Protein AF-A0A2N5A4X9-F1 (afdb_monomer)

Nearest PDB structures (foldseek):
  7xnj-assembly1_C  TM=5.848E-01  e=4.770E+00  Pseudomonas aeruginosa PAO1

Solvent-accessible surface area (backbone atoms only — not comparable to full-atom values): 3264 Å² total; per-residue (Å²): 130,87,50,75,66,55,53,54,49,52,51,54,50,53,44,69,76,32,34,55,69,68,43,61,76,64,69,57,56,72,70,60,48,52,55,30,44,52,51,39,48,52,54,49,53,54,47,50,54,51,34,63,78,68,72,112

pLDDT: mean 83.54, std 6.76, range [59.03, 92.69]

Structure (mmCIF, N/CA/C/O backbone):
data_AF-A0A2N5A4X9-F1
#
_entry.id   AF-A0A2N5A4X9-F1
#
loop_
_atom_site.group_PDB
_atom_site.id
_atom_site.type_symbol
_atom_site.label_atom_id
_atom_site.label_alt_id
_atom_site.label_comp_id
_atom_site.label_asym_id
_atom_site.label_entity_id
_atom_site.label_seq_id
_atom_site.pdbx_PDB_ins_code
_atom_site.Cartn_x
_atom_site.Cartn_y
_atom_site.Cartn_z
_atom_site.occupancy
_atom_site.B_iso_or_equiv
_atom_site.auth_seq_id
_atom_site.auth_comp_id
_atom_site.auth_asym_id
_atom_site.auth_atom_id
_atom_site.pdbx_PDB_model_num
ATOM 1 N N . THR A 1 1 ? -20.307 -0.441 8.146 1.00 62.25 1 THR A N 1
ATOM 2 C CA . THR A 1 1 ? -18.908 -0.004 8.319 1.00 62.25 1 THR A CA 1
ATOM 3 C C . THR A 1 1 ? -18.045 -1.240 8.332 1.00 62.25 1 THR A C 1
ATOM 5 O O . THR A 1 1 ? -18.302 -2.114 9.148 1.00 62.25 1 THR A O 1
ATOM 8 N N . ASP A 1 2 ? -17.087 -1.362 7.410 1.00 74.38 2 ASP A N 1
ATOM 9 C CA . ASP A 1 2 ? -16.168 -2.507 7.423 1.00 74.38 2 ASP A CA 1
ATOM 10 C C . ASP A 1 2 ? -15.370 -2.532 8.725 1.00 74.38 2 ASP A C 1
ATOM 12 O O . ASP A 1 2 ? -14.890 -1.490 9.195 1.00 74.38 2 ASP A O 1
ATOM 16 N N . ASP A 1 3 ? -15.240 -3.719 9.307 1.00 83.12 3 ASP A N 1
ATOM 17 C CA . ASP A 1 3 ? -14.517 -3.943 10.545 1.00 83.12 3 ASP A CA 1
ATOM 18 C C . ASP A 1 3 ? -12.999 -3.884 10.324 1.00 83.12 3 ASP A C 1
ATOM 20 O O . ASP A 1 3 ? -12.464 -3.998 9.216 1.00 83.12 3 ASP A O 1
ATOM 24 N N . ALA A 1 4 ? -12.280 -3.713 11.425 1.00 81.31 4 ALA A N 1
ATOM 25 C CA . ALA A 1 4 ? -10.834 -3.591 11.449 1.00 81.31 4 ALA A CA 1
ATOM 26 C C . ALA A 1 4 ? -10.092 -4.731 10.719 1.00 81.31 4 ALA A C 1
ATOM 28 O O . ALA A 1 4 ? -9.056 -4.500 10.083 1.00 81.31 4 ALA A O 1
ATOM 29 N N . ALA A 1 5 ? -10.610 -5.961 10.795 1.00 85.81 5 ALA A N 1
ATOM 30 C CA . ALA A 1 5 ? -9.997 -7.111 10.145 1.00 85.81 5 ALA A CA 1
ATOM 31 C C . ALA A 1 5 ? -10.205 -7.088 8.625 1.00 85.81 5 ALA A C 1
ATOM 33 O O . ALA A 1 5 ? -9.296 -7.480 7.886 1.00 85.81 5 ALA A O 1
AT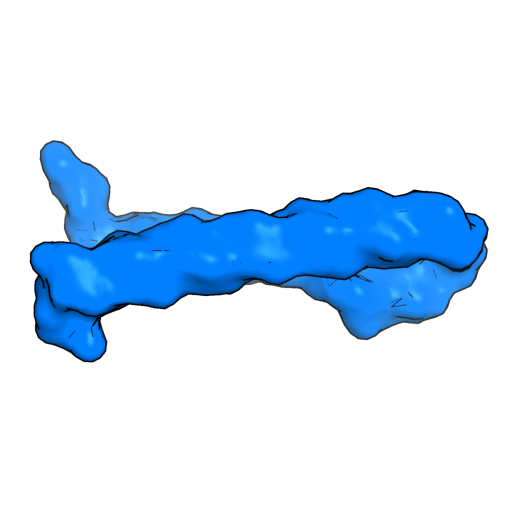OM 34 N N . THR A 1 6 ? -11.349 -6.593 8.146 1.00 87.50 6 THR A N 1
ATOM 35 C CA . THR A 1 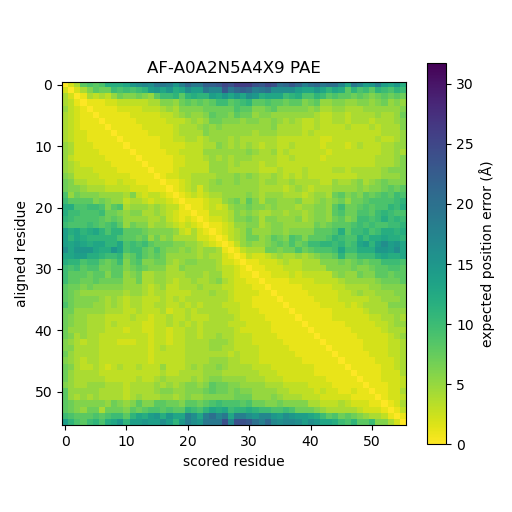6 ? -11.618 -6.417 6.712 1.00 87.50 6 THR A CA 1
ATOM 36 C C . THR A 1 6 ? -10.682 -5.383 6.094 1.00 87.50 6 THR A C 1
ATOM 38 O O . THR A 1 6 ? -10.051 -5.675 5.076 1.00 87.50 6 THR A O 1
ATOM 41 N N . VAL A 1 7 ? -10.461 -4.240 6.757 1.00 85.44 7 VAL A N 1
ATOM 42 C CA . VAL A 1 7 ? -9.520 -3.219 6.256 1.00 85.44 7 VAL A CA 1
ATOM 43 C C . VAL A 1 7 ? -8.080 -3.756 6.229 1.00 85.44 7 VAL A C 1
ATOM 45 O O . VAL A 1 7 ? -7.396 -3.634 5.212 1.00 85.44 7 VAL A O 1
ATOM 48 N N . LYS A 1 8 ? -7.627 -4.449 7.289 1.00 86.44 8 LYS A N 1
ATOM 49 C CA . LYS A 1 8 ? -6.292 -5.089 7.316 1.00 86.44 8 LYS A CA 1
ATOM 50 C C . LYS A 1 8 ? -6.113 -6.115 6.197 1.00 86.44 8 LYS A C 1
ATOM 52 O O . LYS A 1 8 ? -5.016 -6.252 5.655 1.00 86.44 8 LYS A O 1
ATOM 57 N N . ARG A 1 9 ? -7.162 -6.877 5.880 1.00 90.50 9 ARG A N 1
ATOM 58 C CA . ARG A 1 9 ? -7.133 -7.903 4.829 1.00 90.50 9 ARG A CA 1
ATOM 59 C C . ARG A 1 9 ? -7.058 -7.275 3.443 1.00 90.50 9 ARG A C 1
ATOM 61 O O . ARG A 1 9 ? -6.237 -7.711 2.639 1.00 90.50 9 ARG A O 1
ATOM 68 N N . ALA A 1 10 ? -7.861 -6.243 3.192 1.00 89.69 10 ALA A N 1
ATOM 69 C CA . ALA A 1 10 ? -7.828 -5.481 1.948 1.00 89.69 10 ALA A CA 1
ATOM 70 C C . ALA A 1 10 ? -6.451 -4.838 1.723 1.00 89.69 10 ALA A C 1
ATOM 72 O O . ALA A 1 10 ? -5.870 -5.015 0.654 1.00 89.69 10 ALA A O 1
ATOM 73 N N . TYR A 1 11 ? -5.876 -4.208 2.756 1.00 88.69 11 TYR A N 1
ATOM 74 C CA . TYR A 1 11 ? -4.520 -3.650 2.710 1.00 88.69 11 TYR A CA 1
ATOM 75 C C . TYR A 1 11 ? -3.470 -4.704 2.338 1.00 88.69 11 TYR A C 1
ATOM 77 O O . TYR A 1 11 ? -2.701 -4.514 1.398 1.00 88.69 11 TYR A O 1
ATOM 85 N N . ARG A 1 12 ? -3.466 -5.862 3.015 1.00 88.69 12 ARG A N 1
ATOM 86 C CA . ARG A 1 12 ? -2.521 -6.949 2.700 1.00 88.69 12 ARG A CA 1
ATOM 87 C C . ARG A 1 12 ? -2.693 -7.496 1.286 1.00 88.69 12 ARG A C 1
ATOM 89 O O . ARG A 1 12 ? -1.699 -7.872 0.671 1.00 88.69 12 ARG A O 1
ATOM 96 N N . LYS A 1 13 ? -3.928 -7.576 0.781 1.00 90.12 13 LYS A N 1
ATOM 97 C CA . LYS A 1 13 ? -4.205 -8.020 -0.591 1.00 90.12 13 LYS A CA 1
ATOM 98 C C . LYS A 1 13 ? -3.626 -7.031 -1.606 1.00 90.12 13 LYS A C 1
ATOM 100 O O . LYS A 1 13 ? -2.842 -7.443 -2.453 1.00 90.12 13 LYS A O 1
ATOM 105 N N . LEU A 1 14 ? -3.930 -5.742 -1.448 1.00 87.25 14 LEU A N 1
ATOM 106 C CA . LEU A 1 14 ? -3.435 -4.670 -2.316 1.00 87.25 14 LEU A CA 1
ATOM 107 C C . LEU A 1 14 ? -1.903 -4.572 -2.302 1.00 87.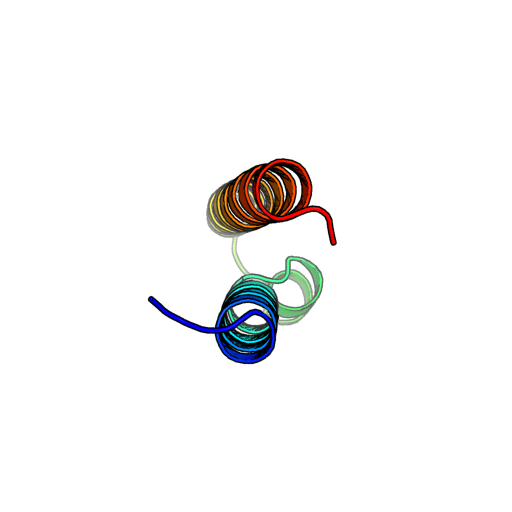25 14 LEU A C 1
ATOM 109 O O . LEU A 1 14 ? -1.277 -4.518 -3.358 1.00 87.25 14 LEU A O 1
ATOM 113 N N . MET A 1 15 ? -1.280 -4.644 -1.122 1.00 86.50 15 MET A N 1
ATOM 114 C CA . MET A 1 15 ? 0.181 -4.675 -1.015 1.00 86.50 15 MET A CA 1
ATOM 115 C C . MET A 1 15 ? 0.775 -5.908 -1.686 1.00 86.50 15 MET A C 1
ATOM 117 O O . MET A 1 15 ? 1.801 -5.801 -2.337 1.00 86.50 15 MET A O 1
ATOM 121 N N . ASN A 1 16 ? 0.136 -7.075 -1.588 1.00 85.69 16 ASN A N 1
ATOM 122 C CA . ASN A 1 16 ? 0.615 -8.281 -2.263 1.00 85.69 16 ASN A CA 1
ATOM 123 C C . ASN A 1 16 ? 0.526 -8.219 -3.792 1.00 85.69 16 ASN A C 1
ATOM 125 O O . ASN A 1 16 ? 1.303 -8.919 -4.444 1.00 85.69 16 ASN A O 1
ATOM 129 N N . GLU A 1 17 ? -0.416 -7.453 -4.340 1.00 83.69 17 GLU A N 1
ATOM 130 C CA . GLU A 1 17 ? -0.600 -7.243 -5.782 1.00 83.69 17 GLU A CA 1
ATOM 131 C C . GLU A 1 17 ? 0.379 -6.199 -6.337 1.00 83.69 17 GLU A C 1
ATOM 133 O O . GLU A 1 17 ? 0.862 -6.345 -7.460 1.00 83.69 17 GLU A O 1
ATOM 138 N N . HIS A 1 18 ? 0.723 -5.190 -5.532 1.00 82.69 18 HIS A N 1
ATOM 139 C CA . HIS A 1 18 ? 1.573 -4.067 -5.938 1.00 82.69 18 HIS A CA 1
ATOM 140 C C . HIS A 1 18 ? 2.970 -4.062 -5.301 1.00 82.69 18 HIS A C 1
ATOM 142 O O . HIS A 1 18 ? 3.701 -3.087 -5.460 1.00 82.69 18 HIS A O 1
ATOM 148 N N . HIS A 1 19 ? 3.366 -5.128 -4.591 1.00 79.31 19 HIS A N 1
ATOM 149 C CA . HIS A 1 19 ? 4.634 -5.131 -3.863 1.00 79.31 19 HIS A CA 1
ATOM 150 C C . HIS A 1 19 ? 5.821 -4.970 -4.826 1.00 79.31 19 HIS A C 1
ATOM 152 O O . HIS A 1 19 ? 5.974 -5.811 -5.721 1.00 79.31 19 HIS A O 1
ATOM 158 N N . PRO A 1 20 ? 6.705 -3.979 -4.616 1.00 75.31 20 PRO A N 1
ATOM 159 C CA . PRO A 1 20 ? 7.842 -3.742 -5.498 1.00 75.31 20 PRO A CA 1
ATOM 160 C C . PRO A 1 20 ? 8.741 -4.980 -5.650 1.00 75.31 20 PRO A C 1
ATOM 162 O O . PRO A 1 20 ? 9.050 -5.326 -6.784 1.00 75.31 20 PRO A O 1
ATOM 165 N N . ASP A 1 21 ? 9.040 -5.742 -4.583 1.00 80.50 21 ASP A N 1
ATOM 166 C CA . ASP A 1 21 ? 9.808 -7.007 -4.710 1.00 80.50 21 ASP A CA 1
ATOM 167 C C . ASP A 1 21 ? 9.223 -7.992 -5.727 1.00 80.50 21 ASP A C 1
ATOM 169 O O . ASP A 1 21 ? 9.953 -8.595 -6.513 1.00 80.50 21 ASP A O 1
ATOM 173 N N . LYS A 1 22 ? 7.895 -8.173 -5.736 1.00 76.44 22 LYS A N 1
ATOM 174 C CA . LYS A 1 22 ? 7.257 -9.128 -6.656 1.00 7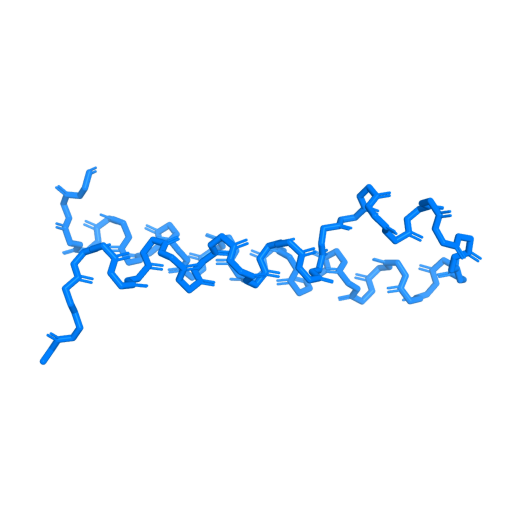6.44 22 LYS A CA 1
ATOM 175 C C . LYS A 1 22 ? 7.297 -8.649 -8.100 1.00 76.44 22 LYS A C 1
ATOM 177 O O . LYS A 1 22 ? 7.159 -9.455 -9.017 1.00 76.44 22 LYS A O 1
ATOM 182 N N . LEU A 1 23 ? 7.441 -7.346 -8.300 1.00 74.12 23 LEU A N 1
ATOM 183 C CA . LEU A 1 23 ? 7.500 -6.718 -9.611 1.00 74.12 23 LEU A CA 1
ATOM 184 C C . LEU A 1 23 ? 8.936 -6.681 -10.137 1.00 74.12 23 LEU A C 1
ATOM 186 O O . LEU A 1 23 ? 9.145 -6.946 -11.319 1.00 74.12 23 LEU A O 1
ATOM 190 N N . VAL A 1 24 ? 9.916 -6.493 -9.248 1.00 76.38 24 VAL A N 1
ATOM 191 C CA . VAL A 1 24 ? 11.345 -6.691 -9.532 1.00 76.38 24 VAL A CA 1
ATOM 192 C C . VAL A 1 24 ? 11.596 -8.132 -9.984 1.00 76.38 24 VAL A C 1
ATOM 194 O O . VAL A 1 24 ? 12.212 -8.350 -11.024 1.00 76.38 24 VAL A O 1
ATOM 197 N N . ALA A 1 25 ? 11.026 -9.121 -9.284 1.00 76.19 25 ALA A N 1
ATOM 198 C CA . ALA A 1 25 ? 11.140 -10.535 -9.658 1.00 76.19 25 ALA A CA 1
ATOM 199 C C . ALA A 1 25 ? 10.522 -10.873 -11.031 1.00 76.19 25 ALA A C 1
ATOM 201 O O . ALA A 1 25 ? 10.878 -11.883 -11.633 1.00 76.19 25 ALA A O 1
ATOM 202 N N . LYS A 1 26 ? 9.602 -10.040 -11.539 1.00 76.25 26 LYS A N 1
ATOM 203 C CA . LYS A 1 26 ? 8.974 -10.201 -12.861 1.00 76.25 26 LYS A CA 1
ATOM 204 C C . LYS A 1 26 ? 9.744 -9.523 -13.999 1.00 76.25 26 LYS A C 1
ATOM 206 O O . LYS A 1 26 ? 9.306 -9.626 -15.140 1.00 76.25 26 LYS A O 1
ATOM 211 N N . GLY A 1 27 ? 10.857 -8.839 -13.715 1.00 77.94 27 GLY A N 1
ATOM 212 C CA . GLY A 1 27 ? 11.675 -8.178 -14.739 1.00 77.94 27 GLY A CA 1
ATOM 213 C C . GLY A 1 27 ? 10.941 -7.051 -15.470 1.00 77.94 27 GLY A C 1
ATOM 214 O O . GLY A 1 27 ? 11.158 -6.842 -16.662 1.00 77.94 27 GLY A O 1
ATOM 215 N N . LEU A 1 28 ? 10.025 -6.364 -14.780 1.00 77.94 28 LEU A N 1
ATOM 216 C CA . LEU A 1 28 ? 9.242 -5.286 -15.377 1.00 77.94 28 LEU A CA 1
ATOM 217 C C . LEU A 1 28 ? 10.132 -4.099 -15.787 1.00 77.94 28 LEU A C 1
ATOM 219 O O . LEU A 1 28 ? 11.175 -3.870 -15.173 1.00 7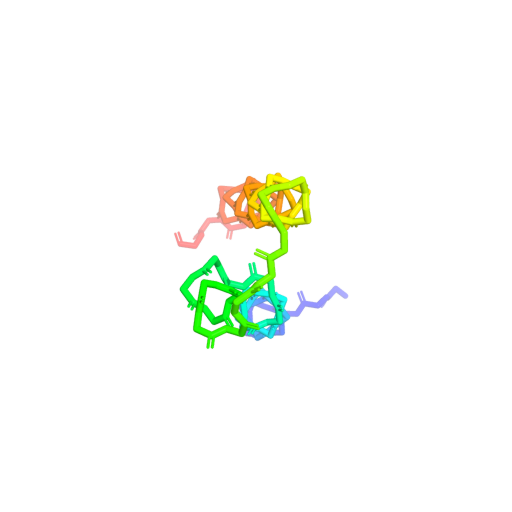7.94 28 LEU A O 1
ATOM 223 N N . PRO A 1 29 ? 9.716 -3.303 -16.787 1.00 85.00 29 PRO A N 1
ATOM 224 C CA . PRO A 1 29 ? 10.412 -2.075 -17.144 1.00 85.00 29 PRO A CA 1
ATOM 225 C C . PRO A 1 29 ? 10.480 -1.091 -15.960 1.00 85.00 29 PRO A C 1
ATOM 227 O O . PRO A 1 29 ? 9.532 -1.035 -15.166 1.00 85.00 29 PRO A O 1
ATOM 230 N N . PRO A 1 30 ? 11.534 -0.258 -15.867 1.00 81.62 30 PRO A N 1
ATOM 231 C CA . PRO A 1 30 ? 11.691 0.740 -14.804 1.00 81.62 30 PRO A CA 1
ATOM 232 C C . PRO A 1 30 ? 10.469 1.653 -14.628 1.00 81.62 30 PRO A C 1
ATOM 234 O O . PRO A 1 30 ? 10.049 1.922 -13.506 1.00 81.62 30 PRO A O 1
ATOM 237 N N . GLU A 1 31 ? 9.839 2.057 -15.732 1.00 84.38 31 GLU A N 1
ATOM 238 C CA . GLU A 1 31 ? 8.645 2.914 -15.732 1.00 84.38 31 GLU A CA 1
ATOM 239 C C . GLU A 1 31 ? 7.439 2.250 -15.050 1.00 84.38 31 GLU A C 1
ATOM 241 O O . GLU A 1 31 ? 6.726 2.879 -14.267 1.00 84.38 31 GLU A O 1
ATOM 246 N N . MET A 1 32 ? 7.228 0.950 -15.287 1.00 82.62 32 MET A N 1
ATOM 247 C CA . MET A 1 32 ? 6.165 0.198 -14.612 1.00 82.62 32 MET A CA 1
ATOM 248 C C . MET A 1 32 ? 6.476 -0.033 -13.132 1.00 82.62 32 MET A C 1
ATOM 250 O O . MET A 1 32 ? 5.557 -0.114 -12.314 1.00 82.62 32 MET A O 1
ATOM 254 N N . MET A 1 33 ? 7.758 -0.116 -12.779 1.00 82.75 33 MET A N 1
ATOM 255 C CA . MET A 1 33 ? 8.208 -0.221 -11.394 1.00 82.75 33 MET A CA 1
ATOM 256 C C . MET A 1 33 ? 7.910 1.050 -10.607 1.00 82.75 33 MET A C 1
ATOM 258 O O . MET A 1 33 ? 7.377 0.962 -9.502 1.00 82.75 33 MET A O 1
ATOM 262 N N . GLU A 1 34 ? 8.177 2.218 -11.189 1.00 85.69 34 GLU A N 1
ATOM 263 C CA . GLU A 1 34 ? 7.864 3.500 -10.555 1.00 85.69 34 GLU A CA 1
ATOM 264 C C . GLU A 1 34 ? 6.354 3.689 -10.382 1.00 85.69 34 GLU A C 1
ATOM 266 O O . GLU A 1 34 ? 5.908 4.046 -9.291 1.00 85.69 34 GLU A O 1
ATOM 271 N N . MET A 1 35 ? 5.541 3.337 -11.385 1.00 85.81 35 MET A N 1
ATOM 272 C CA . MET A 1 35 ? 4.078 3.366 -11.240 1.00 85.81 35 MET A CA 1
ATOM 273 C C . MET A 1 35 ? 3.580 2.443 -10.122 1.00 85.81 35 MET A C 1
ATOM 275 O O . MET A 1 35 ? 2.695 2.804 -9.343 1.00 85.81 35 MET A O 1
ATOM 279 N N . ALA A 1 36 ? 4.134 1.236 -10.019 1.00 84.31 36 ALA A N 1
ATOM 280 C CA . ALA A 1 36 ? 3.716 0.305 -8.983 1.00 84.31 36 ALA A CA 1
ATOM 281 C C . ALA A 1 36 ? 4.192 0.711 -7.585 1.00 84.31 36 ALA A C 1
ATOM 283 O O . ALA A 1 36 ? 3.452 0.551 -6.616 1.00 84.31 36 ALA A O 1
ATOM 284 N N . LYS A 1 37 ? 5.392 1.283 -7.483 1.00 85.31 37 LYS A N 1
ATOM 285 C CA . LYS A 1 37 ? 5.928 1.865 -6.252 1.00 85.31 37 LYS A CA 1
ATOM 286 C C . LYS A 1 37 ? 5.080 3.044 -5.780 1.00 85.31 37 LYS A C 1
ATOM 288 O O . LYS A 1 37 ? 4.764 3.107 -4.595 1.00 8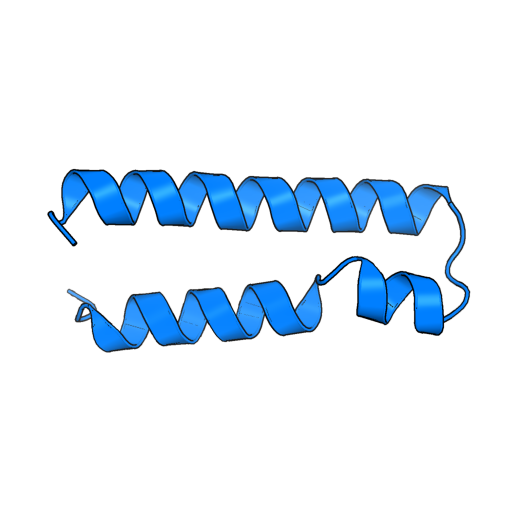5.31 37 LYS A O 1
ATOM 293 N N . GLN A 1 38 ? 4.663 3.926 -6.691 1.00 89.94 38 GLN A N 1
ATOM 294 C CA . GLN A 1 38 ? 3.729 5.014 -6.387 1.00 89.94 38 GLN A CA 1
ATOM 295 C C . GLN A 1 38 ? 2.408 4.463 -5.840 1.00 89.94 38 GLN A C 1
ATOM 297 O O . GLN A 1 38 ? 1.994 4.855 -4.752 1.00 89.94 38 GLN A O 1
ATOM 302 N N . LYS A 1 39 ? 1.813 3.464 -6.506 1.00 87.44 39 LYS A N 1
ATOM 303 C CA . LYS A 1 39 ? 0.606 2.785 -6.001 1.00 87.44 39 LYS A CA 1
ATOM 304 C C . LYS A 1 39 ? 0.802 2.165 -4.621 1.00 87.44 39 LYS A C 1
ATOM 306 O O . LYS A 1 39 ? -0.043 2.342 -3.749 1.00 87.44 39 LYS A O 1
ATOM 311 N N . ALA A 1 40 ? 1.904 1.451 -4.397 1.00 88.88 40 ALA A N 1
ATOM 312 C CA . ALA A 1 40 ? 2.199 0.850 -3.099 1.00 88.88 40 ALA A CA 1
ATOM 313 C C . ALA A 1 40 ? 2.310 1.918 -1.996 1.00 88.88 40 ALA A C 1
ATOM 315 O O . ALA A 1 40 ? 1.754 1.743 -0.912 1.00 88.88 40 ALA A O 1
ATOM 316 N N . GLN A 1 41 ? 2.953 3.054 -2.287 1.00 90.56 41 GLN A N 1
ATOM 317 C CA . GLN A 1 41 ? 3.033 4.183 -1.357 1.00 90.56 41 GLN A CA 1
ATOM 318 C C . GLN A 1 41 ? 1.667 4.814 -1.075 1.00 90.56 41 GLN A C 1
ATOM 320 O O . GLN A 1 41 ? 1.382 5.143 0.075 1.00 90.56 41 GLN A O 1
ATOM 325 N N . GLU A 1 42 ? 0.812 4.977 -2.083 1.00 91.69 42 GLU A N 1
ATOM 326 C CA . GLU A 1 42 ? -0.554 5.482 -1.897 1.00 91.69 42 GLU A CA 1
ATOM 327 C C . GLU A 1 42 ? -1.384 4.552 -1.008 1.00 91.69 42 GLU A C 1
ATOM 329 O O . GLU A 1 42 ? -2.040 5.012 -0.072 1.00 91.69 42 GLU A O 1
ATOM 334 N N . ILE A 1 43 ? -1.301 3.240 -1.246 1.00 89.50 43 ILE A N 1
ATOM 335 C CA . ILE A 1 43 ? -1.972 2.217 -0.434 1.00 89.50 43 ILE A CA 1
ATOM 336 C C . ILE A 1 43 ? -1.489 2.284 1.019 1.00 89.50 43 ILE A C 1
ATOM 338 O O . ILE A 1 43 ? -2.298 2.213 1.946 1.00 89.50 43 ILE A O 1
ATOM 342 N N . GLN A 1 44 ? -0.182 2.450 1.226 1.00 88.75 44 GLN A N 1
ATOM 343 C CA . GLN A 1 44 ? 0.404 2.555 2.558 1.00 88.75 44 GLN A CA 1
ATOM 344 C C . GLN A 1 44 ? -0.028 3.837 3.279 1.00 88.75 44 GLN A C 1
ATOM 346 O O . GLN A 1 44 ? -0.467 3.756 4.424 1.00 88.75 44 GLN A O 1
ATOM 351 N N . LYS A 1 45 ? -0.024 4.990 2.598 1.00 92.69 45 LYS A N 1
ATOM 352 C CA . LYS A 1 45 ? -0.526 6.263 3.150 1.00 92.69 45 LYS A CA 1
ATOM 353 C C . LYS A 1 45 ? -2.004 6.188 3.531 1.00 92.69 45 LYS A C 1
ATOM 355 O O . LYS A 1 45 ? -2.387 6.634 4.609 1.00 92.69 45 LYS A O 1
ATOM 360 N N . ALA A 1 46 ? -2.838 5.606 2.669 1.00 89.50 46 ALA A N 1
ATOM 361 C CA . ALA A 1 46 ? -4.260 5.428 2.955 1.00 89.50 46 ALA A CA 1
ATOM 362 C C . ALA A 1 46 ? -4.477 4.522 4.176 1.00 89.50 46 ALA A C 1
ATOM 364 O O . ALA A 1 46 ? -5.322 4.806 5.025 1.00 89.50 46 ALA A O 1
ATOM 365 N N . TRP A 1 47 ? -3.689 3.450 4.295 1.00 87.81 47 TRP A N 1
ATOM 366 C CA . TRP A 1 47 ? -3.726 2.568 5.455 1.00 87.81 47 TRP A CA 1
ATOM 367 C C . TRP A 1 47 ? -3.287 3.272 6.742 1.00 87.81 47 TRP A C 1
ATOM 369 O O . TRP A 1 47 ? -3.955 3.105 7.758 1.00 87.81 47 TRP A O 1
ATOM 379 N N . GLU A 1 48 ? -2.222 4.075 6.713 1.00 89.44 48 GLU A N 1
ATOM 380 C CA . GLU A 1 48 ? -1.758 4.854 7.872 1.00 89.44 48 GLU A CA 1
ATOM 381 C C . GLU A 1 48 ? -2.821 5.839 8.366 1.00 89.44 48 GLU A C 1
ATOM 383 O O . GLU A 1 48 ? -3.132 5.845 9.555 1.00 89.44 48 GLU A O 1
ATOM 388 N N . LEU A 1 49 ? -3.466 6.571 7.454 1.00 90.44 49 LEU A N 1
ATOM 389 C CA . LEU A 1 49 ? -4.592 7.458 7.770 1.00 90.44 49 LEU A CA 1
ATOM 390 C C . LEU A 1 49 ? -5.748 6.712 8.444 1.00 90.44 49 LEU A C 1
ATOM 392 O O . LEU A 1 49 ? -6.279 7.158 9.460 1.00 90.44 49 LEU A O 1
ATOM 396 N N . ILE A 1 50 ? -6.140 5.554 7.904 1.00 86.12 50 ILE A N 1
ATOM 397 C CA . ILE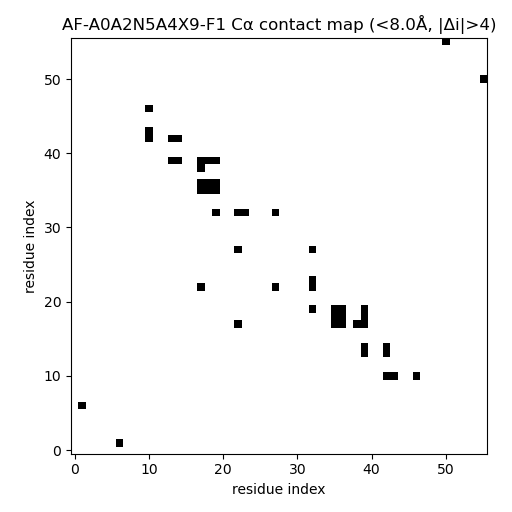 A 1 50 ? -7.203 4.738 8.505 1.00 86.12 50 ILE A CA 1
ATOM 398 C C . ILE A 1 50 ? -6.755 4.186 9.862 1.00 86.12 50 ILE A C 1
ATOM 400 O O . ILE A 1 50 ? -7.568 4.092 10.784 1.00 86.12 50 ILE A O 1
ATOM 404 N N . LYS A 1 51 ? -5.477 3.817 9.990 1.00 86.19 51 LYS A N 1
ATOM 405 C CA . LYS A 1 51 ? -4.886 3.311 11.227 1.00 86.19 51 LYS A CA 1
ATOM 406 C C . LYS A 1 51 ? -4.980 4.358 12.337 1.00 86.19 51 LYS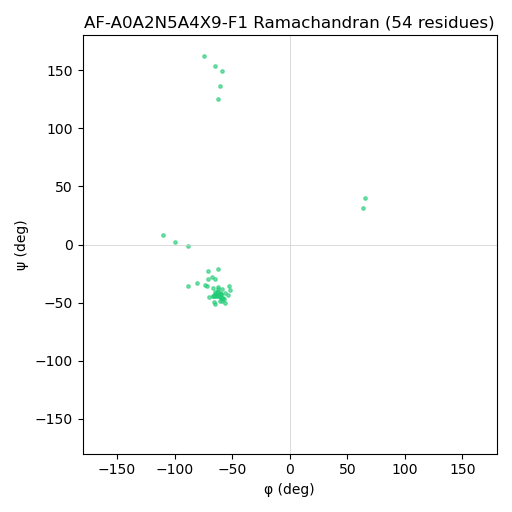 A C 1
ATOM 408 O O . LYS A 1 51 ? -5.449 4.038 13.427 1.00 86.19 51 LYS A O 1
ATOM 413 N N . GLU A 1 52 ? -4.588 5.589 12.026 1.00 87.44 52 GLU A N 1
ATOM 414 C CA . GLU A 1 52 ? -4.614 6.740 12.929 1.00 87.44 52 GLU A CA 1
ATOM 415 C C . GLU A 1 52 ? -6.049 7.123 13.312 1.00 87.44 52 GLU A C 1
ATOM 417 O O . GLU A 1 52 ? -6.373 7.196 14.495 1.00 87.44 52 GLU A O 1
ATOM 422 N N . GLN A 1 53 ? -6.950 7.255 12.332 1.00 84.56 53 GLN A N 1
ATOM 423 C CA . GLN A 1 53 ? -8.351 7.618 12.584 1.00 84.56 53 GLN A CA 1
ATOM 424 C C . GLN A 1 53 ? -9.129 6.562 13.375 1.00 84.56 53 GLN A C 1
ATOM 426 O O . GLN A 1 53 ? -10.081 6.897 14.078 1.00 84.56 53 GLN A O 1
ATOM 431 N N . ARG A 1 54 ? -8.771 5.279 13.238 1.00 80.38 54 ARG A N 1
ATOM 432 C CA . ARG A 1 54 ? -9.463 4.168 13.911 1.00 80.38 54 ARG A CA 1
ATOM 433 C C . ARG A 1 54 ? -8.749 3.666 15.172 1.00 80.38 54 ARG A C 1
ATOM 435 O O . ARG A 1 54 ? -9.251 2.726 15.779 1.00 80.38 54 ARG A O 1
ATOM 442 N N . GLY A 1 55 ? -7.632 4.283 15.574 1.00 70.25 55 GLY A N 1
ATOM 443 C CA . GLY A 1 55 ? -6.950 4.007 16.847 1.00 70.25 55 GLY A CA 1
ATOM 444 C C . GLY A 1 55 ? -6.364 2.595 16.973 1.00 70.25 55 GLY A C 1
ATOM 445 O O . GLY A 1 55 ? -6.495 1.965 18.019 1.00 70.25 55 GLY A O 1
ATOM 446 N N . PHE A 1 56 ? -5.777 2.078 15.896 1.00 59.03 56 PHE A N 1
ATOM 447 C CA . PHE A 1 56 ? -5.200 0.728 15.825 1.00 59.03 56 PHE A CA 1
ATOM 448 C C . PHE A 1 56 ? -3.819 0.554 16.459 1.00 59.03 56 PHE A C 1
ATOM 450 O O . PHE A 1 56 ? -2.982 1.477 16.330 1.00 59.03 56 PHE A O 1
#

Mean predicted aligned error: 5.12 Å

Sequence (56 aa):
TDDAATVKRAYRKLMNEHHPDKLVAKGLPPEMMEMAKQKAQEIQKAWELIKEQRGF

InterPro domains:
  IPR001623 DnaJ domain [PF00226] (3-52)
  IPR001623 DnaJ domain [PS50076] (1-55)
  IPR001623 DnaJ domain [SM00271] (1-55)
  IPR001623 DnaJ domain [cd06257] (3-48)
  IPR036869 Chaperone J-domain superfamily [G3DSA:1.10.287.110] (1-55)
  IPR036869 Chaperone J-domain superfamily [SSF46565] (3-53)
  IPR050817 DjlA DnaK co-chaperone [PTHR24074] (2-51)

Organism: Klebsiella variicola (NCBI:txid244366)

Secondary structure (DSSP, 8-state):
---HHHHHHHHHHHHHHH-HHHHHTTT--HHHHHHHHHHHHHHHHHHHHHHHHTT-

Foldseek 3Di:
DDDPVRLVVVLVVQCVVLPLVVVVVVVDDPVVSVVSVVSNVVSVVVSVVVCVVVVD

Radius of gyration: 13.01 Å; Cα contacts (8 Å, |Δi|>4): 25; chains: 1; bo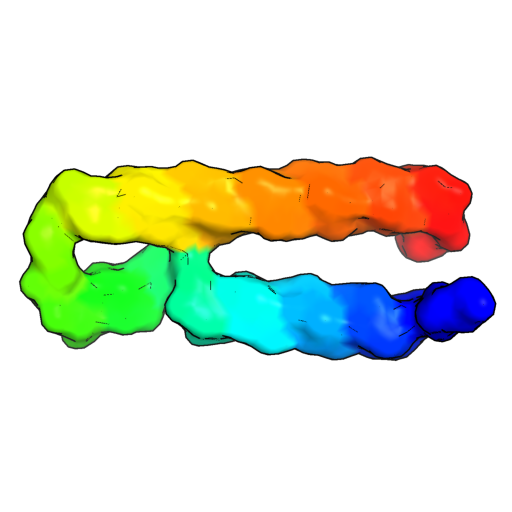unding box: 31×18×34 Å